Protein AF-A0A3D0P4K2-F1 (afdb_monomer_lite)

Foldseek 3Di:
DVVVVVVVCVVPPDPVQVVLLVCLLQQLQVLLLVCLVVVPPLQDPVLQVVLSVQLSVQLVVVVVVDPDRSNVSSPSSNVSSNVSSVVVSVVDDDDPPPPPVPPPDDD

pLDDT: mean 75.6, std 12.49, range [49.09, 91.5]

Secondary structure (DSSP, 8-state):
-HHHHHHHHHSSS-HHHHHHHHHHHHHHHHHHHHHHHHH-TT--HHHHHHHHHHHHHHHHHHHHH----THHHHHHHHHHHHHHHHHHHHHSPPPP---GGG-----

Structure (mmCIF, N/CA/C/O backbone):
data_AF-A0A3D0P4K2-F1
#
_entry.id   AF-A0A3D0P4K2-F1
#
loop_
_atom_site.group_PDB
_atom_site.id
_atom_site.type_symbol
_atom_site.label_atom_id
_atom_site.label_alt_id
_atom_site.label_comp_id
_atom_site.label_asym_id
_atom_site.label_entity_id
_atom_site.label_seq_id
_atom_site.pdbx_PDB_ins_code
_atom_site.Cartn_x
_atom_site.Cartn_y
_atom_site.Cartn_z
_atom_site.occupancy
_atom_site.B_iso_or_equiv
_atom_site.auth_seq_id
_atom_site.auth_comp_id
_atom_site.auth_asym_id
_atom_site.auth_atom_id
_atom_site.pdbx_PDB_model_num
ATOM 1 N N . PHE A 1 1 ? 30.803 -9.279 -10.164 1.00 60.56 1 PHE A N 1
ATOM 2 C CA . PHE A 1 1 ? 29.472 -8.868 -9.666 1.00 60.56 1 PHE A CA 1
ATOM 3 C C . PHE A 1 1 ? 29.132 -7.438 -10.093 1.00 60.56 1 PHE A C 1
ATOM 5 O O . PHE A 1 1 ? 28.213 -7.281 -10.882 1.00 60.56 1 PHE A O 1
ATOM 12 N N . ALA A 1 2 ? 29.919 -6.424 -9.704 1.00 56.78 2 ALA A N 1
ATOM 13 C CA . ALA A 1 2 ? 29.684 -5.017 -10.072 1.00 56.78 2 ALA A CA 1
ATOM 14 C C . ALA A 1 2 ? 29.548 -4.757 -11.590 1.00 56.78 2 ALA A C 1
ATOM 16 O O . ALA A 1 2 ? 28.617 -4.077 -12.001 1.00 56.78 2 ALA A O 1
ATOM 17 N N . CYS A 1 3 ? 30.399 -5.356 -12.434 1.00 62.91 3 CYS A N 1
ATOM 18 C CA . CYS A 1 3 ? 30.315 -5.174 -13.892 1.00 62.91 3 CYS A CA 1
ATOM 19 C C . CYS A 1 3 ? 29.046 -5.787 -14.508 1.00 62.91 3 CYS A C 1
ATOM 21 O O . CYS A 1 3 ? 28.478 -5.219 -15.430 1.00 62.91 3 CYS A O 1
ATOM 23 N N . ILE A 1 4 ? 28.563 -6.911 -13.967 1.00 69.56 4 ILE A N 1
ATOM 24 C CA . ILE A 1 4 ? 27.333 -7.576 -14.435 1.00 69.56 4 ILE A CA 1
ATOM 25 C C . ILE A 1 4 ? 26.111 -6.723 -14.076 1.00 69.56 4 ILE A C 1
ATOM 27 O O . ILE A 1 4 ? 25.237 -6.512 -14.914 1.00 69.56 4 ILE A O 1
ATOM 31 N N . VAL A 1 5 ? 26.087 -6.181 -12.854 1.00 67.00 5 VAL A N 1
ATOM 32 C CA . VAL A 1 5 ? 25.044 -5.253 -12.388 1.00 67.00 5 VAL A CA 1
ATOM 33 C C . VAL A 1 5 ? 25.066 -3.953 -13.198 1.00 67.00 5 VAL A C 1
ATOM 35 O O . VAL A 1 5 ? 24.008 -3.470 -13.584 1.00 67.00 5 VAL A O 1
ATOM 38 N N . ALA A 1 6 ? 26.249 -3.424 -13.529 1.00 65.56 6 ALA A N 1
ATOM 39 C CA . ALA A 1 6 ? 26.396 -2.222 -14.352 1.00 65.56 6 ALA A CA 1
ATOM 40 C C . ALA A 1 6 ? 25.864 -2.415 -15.786 1.00 65.56 6 ALA A C 1
ATOM 42 O O . ALA A 1 6 ? 25.147 -1.558 -16.303 1.00 65.56 6 ALA A O 1
ATOM 43 N N . THR A 1 7 ? 26.139 -3.559 -16.423 1.00 66.38 7 THR A N 1
ATOM 44 C CA . THR A 1 7 ? 25.601 -3.866 -17.760 1.00 66.38 7 THR A CA 1
ATOM 45 C C . THR A 1 7 ? 24.086 -4.089 -17.730 1.00 66.38 7 THR A C 1
ATOM 47 O O . THR A 1 7 ? 23.387 -3.619 -18.626 1.00 66.38 7 THR A O 1
ATOM 50 N N . TYR A 1 8 ? 23.548 -4.718 -16.679 1.00 61.59 8 TYR A N 1
ATOM 51 C CA . TYR A 1 8 ? 22.097 -4.844 -16.483 1.00 61.59 8 TYR A CA 1
ATOM 52 C C . TYR A 1 8 ? 21.413 -3.490 -16.244 1.00 61.59 8 TYR A C 1
ATOM 54 O O . TYR A 1 8 ? 20.371 -3.220 -16.835 1.00 61.59 8 TYR A O 1
ATOM 62 N N . ALA A 1 9 ? 22.026 -2.610 -15.447 1.00 59.09 9 ALA A N 1
ATOM 63 C CA . ALA A 1 9 ? 21.529 -1.261 -15.180 1.00 59.09 9 ALA A CA 1
ATOM 64 C C . ALA A 1 9 ? 21.474 -0.381 -16.440 1.00 59.09 9 ALA A C 1
ATOM 66 O O . ALA A 1 9 ? 20.638 0.511 -16.527 1.00 59.09 9 ALA A O 1
ATOM 67 N N . THR A 1 10 ? 22.325 -0.661 -17.431 1.00 58.38 10 THR A N 1
ATOM 68 C CA . THR A 1 10 ? 22.351 0.074 -18.707 1.00 58.38 10 THR A CA 1
ATOM 69 C C . THR A 1 10 ? 21.248 -0.393 -19.674 1.00 58.38 10 THR A C 1
ATOM 71 O O . THR A 1 10 ? 20.862 0.352 -20.567 1.00 58.38 10 THR A O 1
ATOM 74 N N . ASN A 1 11 ? 20.704 -1.606 -19.494 1.00 57.75 11 ASN A N 1
ATOM 75 C CA . ASN A 1 11 ? 19.672 -2.192 -20.367 1.00 57.75 11 ASN A CA 1
ATOM 76 C C . ASN A 1 11 ? 18.223 -1.924 -19.900 1.00 57.75 11 ASN A C 1
ATOM 78 O O . ASN A 1 11 ? 17.286 -2.301 -20.597 1.00 57.75 11 ASN A O 1
ATOM 82 N N . LEU A 1 12 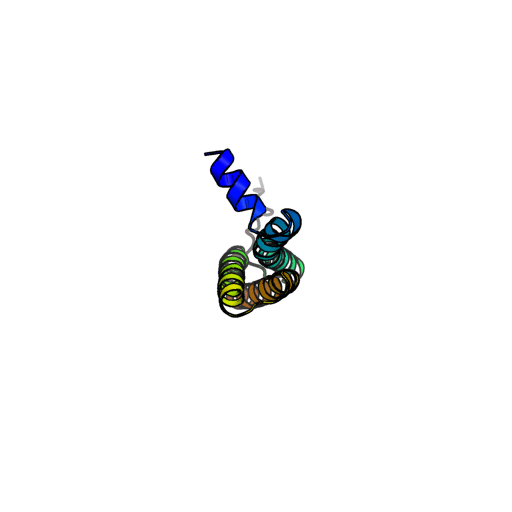? 18.020 -1.291 -18.738 1.00 54.47 12 LEU A N 1
ATOM 83 C CA . LEU A 1 12 ? 16.704 -1.115 -18.097 1.00 54.47 12 LEU A CA 1
ATOM 84 C C . LEU A 1 12 ? 16.055 0.269 -18.323 1.00 54.47 12 LEU A C 1
ATOM 86 O O . LEU A 1 12 ? 15.071 0.587 -17.663 1.00 54.47 12 LEU A O 1
ATOM 90 N N . GLY A 1 13 ? 16.564 1.087 -19.247 1.00 61.91 13 GLY A N 1
ATOM 91 C CA . GLY A 1 13 ? 16.148 2.489 -19.380 1.00 61.91 13 GLY A CA 1
ATOM 92 C C . GLY A 1 13 ? 16.853 3.387 -18.356 1.00 61.91 13 GLY A C 1
ATOM 93 O O . GLY A 1 13 ? 17.880 3.015 -17.789 1.00 61.91 13 GLY A O 1
ATOM 94 N N . SER A 1 14 ? 16.346 4.598 -18.125 1.00 74.69 14 SER A N 1
ATOM 95 C CA . SER A 1 14 ? 16.966 5.530 -17.171 1.00 74.69 14 SER A CA 1
ATOM 96 C C . SER A 1 14 ? 16.937 4.958 -15.745 1.00 74.69 14 SER A C 1
ATOM 98 O O . SER A 1 14 ? 15.903 4.464 -15.301 1.00 74.69 14 SER A O 1
ATOM 100 N N . LEU A 1 15 ? 18.022 5.085 -14.966 1.00 71.12 15 LEU A N 1
ATOM 101 C CA . LEU A 1 15 ? 18.022 4.723 -13.534 1.00 71.12 15 LEU A CA 1
ATOM 102 C C . LEU A 1 15 ? 16.874 5.405 -12.771 1.00 71.12 15 LEU A C 1
ATOM 104 O O . LEU A 1 15 ? 16.308 4.826 -11.845 1.00 71.12 15 LEU A O 1
ATOM 108 N N . ILE A 1 16 ? 16.504 6.617 -13.197 1.00 71.75 16 ILE A N 1
ATOM 109 C CA . ILE A 1 16 ? 15.352 7.355 -12.676 1.00 71.75 16 ILE A CA 1
ATOM 110 C C . ILE A 1 16 ? 14.042 6.598 -12.930 1.00 71.75 16 ILE A C 1
ATOM 112 O O . ILE A 1 16 ? 13.195 6.557 -12.048 1.00 71.75 16 ILE A O 1
ATOM 116 N N . GLU A 1 17 ? 13.874 5.974 -14.095 1.00 74.81 17 GLU A N 1
ATOM 117 C CA . GLU A 1 17 ? 12.664 5.239 -14.476 1.00 74.81 17 GLU A CA 1
ATOM 118 C C . GLU A 1 17 ? 12.507 3.969 -13.637 1.00 74.81 17 GLU A C 1
ATOM 120 O O . GLU A 1 17 ? 11.437 3.707 -13.088 1.00 74.81 17 GLU A O 1
ATOM 125 N N . VAL A 1 18 ? 13.603 3.231 -13.446 1.00 76.81 18 VAL A N 1
ATOM 126 C CA . VAL A 1 18 ? 13.630 2.041 -12.589 1.00 76.81 18 VAL A CA 1
ATOM 127 C C . VAL A 1 18 ? 13.283 2.416 -11.147 1.00 76.81 18 VAL A C 1
ATOM 129 O O . VAL A 1 18 ? 12.392 1.810 -10.551 1.00 76.81 18 VAL A O 1
ATOM 132 N N . VAL A 1 19 ? 13.921 3.455 -10.595 1.00 78.50 19 VAL A N 1
ATOM 133 C CA . VAL A 1 19 ? 13.635 3.939 -9.233 1.00 78.50 19 VAL A CA 1
ATOM 134 C C . VAL A 1 19 ? 12.190 4.413 -9.103 1.00 78.50 19 VAL A C 1
ATOM 136 O O . VAL A 1 19 ? 11.545 4.111 -8.103 1.00 78.50 19 VAL A O 1
ATOM 139 N N . ASN A 1 20 ? 11.649 5.104 -10.105 1.00 78.38 20 ASN A N 1
ATOM 140 C CA . ASN A 1 20 ? 10.276 5.599 -10.064 1.00 78.38 20 ASN A CA 1
ATOM 141 C C . ASN A 1 20 ? 9.245 4.466 -10.173 1.00 78.38 20 ASN A C 1
ATOM 143 O O . ASN A 1 20 ? 8.197 4.501 -9.524 1.00 78.38 20 ASN A O 1
ATOM 147 N N . LYS A 1 21 ? 9.579 3.408 -10.919 1.00 75.19 21 LYS A N 1
ATOM 148 C CA . LYS A 1 21 ? 8.790 2.179 -10.992 1.00 75.19 21 LYS A CA 1
ATOM 149 C C . LYS A 1 21 ? 8.766 1.459 -9.645 1.00 75.19 21 LYS A C 1
ATOM 151 O O . LYS A 1 21 ? 7.685 1.188 -9.132 1.00 75.19 21 LYS A O 1
ATOM 156 N N . PHE A 1 22 ? 9.921 1.237 -9.016 1.00 77.94 22 PHE A N 1
ATOM 157 C CA . PHE A 1 22 ? 9.983 0.647 -7.670 1.00 77.94 22 PHE A CA 1
ATOM 158 C C . PHE A 1 22 ? 9.326 1.536 -6.604 1.00 77.94 22 PHE A C 1
ATOM 160 O O . PHE A 1 22 ? 8.604 1.041 -5.739 1.00 77.94 22 PHE A O 1
ATOM 167 N N . GLY A 1 23 ? 9.534 2.850 -6.686 1.00 76.25 23 GLY A N 1
ATOM 168 C CA . GLY A 1 23 ? 8.954 3.830 -5.776 1.00 76.25 23 GLY A CA 1
ATOM 169 C C . GLY A 1 23 ? 7.432 3.824 -5.835 1.00 76.25 23 GLY A C 1
ATOM 170 O O . GLY A 1 23 ? 6.784 3.736 -4.796 1.00 76.25 23 GLY A O 1
ATOM 171 N N . SER A 1 24 ? 6.852 3.824 -7.036 1.00 80.19 24 SER A N 1
ATOM 172 C CA . SER A 1 24 ? 5.396 3.873 -7.221 1.00 80.19 24 SER A CA 1
ATOM 173 C C . SER A 1 24 ? 4.664 2.633 -6.705 1.00 80.19 24 SER A C 1
ATOM 175 O O . SER A 1 24 ? 3.517 2.745 -6.276 1.00 80.19 24 SER A O 1
ATOM 177 N N . PHE A 1 25 ? 5.328 1.473 -6.666 1.00 77.00 25 PHE A N 1
ATOM 178 C CA . PHE A 1 25 ? 4.777 0.259 -6.058 1.00 77.00 25 PHE A CA 1
ATOM 179 C C . PHE A 1 25 ? 4.544 0.393 -4.555 1.00 77.00 25 PHE A C 1
ATOM 181 O O . PHE A 1 25 ? 3.531 -0.063 -4.020 1.00 77.00 25 PHE A O 1
ATOM 188 N N . PHE A 1 26 ? 5.507 1.003 -3.869 1.00 81.75 26 PHE A N 1
ATOM 189 C CA . PHE A 1 26 ? 5.524 1.048 -2.415 1.00 81.75 26 PHE A CA 1
ATOM 190 C C . PHE A 1 26 ? 4.859 2.318 -1.875 1.00 81.75 26 PHE A C 1
ATOM 192 O O . PHE A 1 26 ? 4.085 2.253 -0.918 1.00 81.75 26 PHE A O 1
ATOM 199 N N . TYR A 1 27 ? 5.090 3.462 -2.529 1.00 85.06 27 TYR A N 1
ATOM 200 C CA . TYR A 1 27 ? 4.509 4.745 -2.130 1.00 85.06 27 TYR A CA 1
ATOM 201 C C . TYR A 1 27 ? 2.982 4.736 -2.169 1.00 85.06 27 TYR A C 1
ATOM 203 O O . TYR A 1 27 ? 2.377 5.282 -1.254 1.00 85.06 27 TYR A O 1
ATOM 211 N N . GLY A 1 28 ? 2.359 4.095 -3.167 1.00 86.38 28 GLY A N 1
ATOM 212 C CA . GLY A 1 28 ? 0.895 4.041 -3.266 1.00 86.38 28 GLY A CA 1
ATOM 213 C C . GLY A 1 28 ? 0.247 3.373 -2.062 1.00 86.38 28 GLY A C 1
ATOM 214 O O . GLY A 1 28 ? -0.663 3.923 -1.445 1.00 86.38 28 GLY A O 1
ATOM 215 N N . SER A 1 29 ? 0.768 2.210 -1.677 1.00 89.19 29 SER A N 1
ATOM 216 C CA . SER A 1 29 ? 0.243 1.454 -0.537 1.00 89.19 29 SER A CA 1
ATOM 217 C C . SER A 1 29 ? 0.528 2.160 0.795 1.00 89.19 29 SER A C 1
ATOM 219 O O . SER A 1 29 ? -0.352 2.243 1.646 1.00 89.19 29 SER A O 1
ATOM 221 N N . LEU A 1 30 ? 1.719 2.749 0.970 1.00 88.06 30 LEU A N 1
ATOM 222 C CA . LEU A 1 30 ? 2.042 3.544 2.164 1.00 88.06 30 LEU A CA 1
ATOM 223 C C . LEU A 1 30 ? 1.161 4.790 2.292 1.00 88.06 30 LEU A C 1
ATOM 225 O O . LEU A 1 30 ? 0.606 5.037 3.363 1.00 88.06 30 LEU A O 1
ATOM 229 N N . LEU A 1 31 ? 1.003 5.553 1.205 1.00 90.06 31 LEU A N 1
ATOM 230 C CA . LEU A 1 31 ? 0.124 6.720 1.157 1.00 90.06 31 LEU A CA 1
ATOM 231 C C . LEU A 1 31 ? -1.306 6.324 1.538 1.00 90.06 31 LEU A C 1
ATOM 233 O O . LEU A 1 31 ? -1.919 6.995 2.362 1.00 90.06 31 LEU A O 1
ATOM 237 N N . GLY A 1 32 ? -1.806 5.202 1.014 1.00 89.12 32 GLY A N 1
ATOM 238 C CA . GLY A 1 32 ? -3.125 4.677 1.357 1.00 89.12 32 GLY A CA 1
ATOM 239 C C . GLY A 1 32 ? -3.294 4.361 2.846 1.00 89.12 32 GLY A C 1
ATOM 240 O O . GLY A 1 32 ? -4.334 4.683 3.418 1.00 89.12 32 GLY A O 1
ATOM 241 N N . VAL A 1 33 ? -2.273 3.806 3.511 1.00 90.00 33 VAL A N 1
ATOM 242 C CA . VAL A 1 33 ? -2.312 3.579 4.969 1.00 90.00 33 VAL A CA 1
ATOM 243 C C . VAL A 1 33 ? -2.348 4.897 5.741 1.00 90.00 33 VAL A C 1
ATOM 245 O O . VAL A 1 33 ? -3.136 5.028 6.677 1.00 90.00 33 VAL A O 1
ATOM 248 N N . PHE A 1 34 ? -1.534 5.883 5.352 1.00 91.06 34 PHE A N 1
ATOM 249 C CA . PHE A 1 34 ? -1.552 7.203 5.991 1.00 91.06 34 PHE A CA 1
ATOM 250 C C . PHE A 1 34 ? -2.906 7.896 5.822 1.00 91.06 34 PHE A C 1
ATOM 252 O O . PHE A 1 34 ? -3.455 8.425 6.788 1.00 91.06 34 PHE A O 1
ATOM 259 N N . VAL A 1 35 ? -3.476 7.840 4.616 1.00 90.50 35 VAL A N 1
ATOM 260 C CA . VAL A 1 35 ? -4.817 8.365 4.338 1.00 90.50 35 VAL A CA 1
ATOM 261 C C . VAL A 1 35 ? -5.856 7.645 5.191 1.00 90.50 35 VAL A C 1
ATOM 263 O O . VAL A 1 35 ? -6.685 8.309 5.805 1.00 90.50 35 VAL A O 1
ATOM 266 N N . LEU A 1 36 ? -5.795 6.315 5.296 1.00 88.88 36 LEU A N 1
ATOM 267 C CA . LEU A 1 36 ? -6.704 5.541 6.141 1.00 88.88 36 LEU A CA 1
ATOM 268 C C . LEU A 1 36 ? -6.605 5.966 7.615 1.00 88.88 36 LEU A C 1
ATOM 270 O O . LEU A 1 36 ? -7.634 6.153 8.259 1.00 88.88 36 LEU A O 1
ATOM 274 N N . ALA A 1 37 ? -5.391 6.163 8.134 1.00 86.75 37 ALA A N 1
ATOM 275 C CA . ALA A 1 37 ? -5.163 6.569 9.520 1.00 86.75 37 ALA A CA 1
ATOM 276 C C . ALA A 1 37 ? -5.709 7.973 9.839 1.00 86.75 37 ALA A C 1
ATOM 278 O O . ALA A 1 37 ? -6.205 8.196 10.941 1.00 86.75 37 ALA A O 1
ATOM 279 N N . ILE A 1 38 ? -5.641 8.910 8.885 1.00 87.38 38 ILE A N 1
ATOM 280 C CA . ILE A 1 38 ? -6.125 10.290 9.067 1.00 87.38 38 ILE A CA 1
ATOM 281 C C . ILE A 1 38 ? -7.633 10.395 8.795 1.00 87.38 38 ILE A C 1
ATOM 283 O O . ILE A 1 38 ? -8.358 11.047 9.545 1.00 87.38 38 ILE A O 1
ATOM 287 N N . ALA A 1 39 ? -8.118 9.772 7.719 1.00 86.19 39 ALA A N 1
ATOM 288 C CA . ALA A 1 39 ? -9.497 9.917 7.257 1.00 86.19 39 ALA A CA 1
ATOM 289 C C . ALA A 1 39 ? -10.489 9.053 8.050 1.00 86.19 39 ALA A C 1
ATOM 291 O O . ALA A 1 39 ? -11.664 9.408 8.164 1.00 86.19 39 ALA A O 1
ATOM 292 N N . VAL A 1 40 ? -10.049 7.918 8.604 1.00 81.19 40 VAL A N 1
ATOM 293 C CA . VAL A 1 40 ? -10.931 6.971 9.292 1.00 81.19 40 VAL A CA 1
ATOM 294 C C . VAL A 1 40 ? -10.714 7.058 10.799 1.00 81.19 40 VAL A C 1
ATOM 296 O O . VAL A 1 40 ? -9.796 6.469 11.355 1.00 81.19 40 VAL A O 1
ATOM 299 N N . LYS A 1 41 ? -11.648 7.710 11.501 1.00 69.31 41 LYS A N 1
ATOM 300 C CA . LYS A 1 41 ? -11.659 7.819 12.978 1.00 69.31 41 LYS A CA 1
ATOM 301 C C . LYS A 1 41 ? -11.681 6.458 13.699 1.00 69.31 41 LYS A C 1
ATOM 303 O O . LYS A 1 41 ? -11.371 6.365 14.881 1.00 69.31 41 LYS A O 1
ATOM 308 N N . ARG A 1 42 ? -12.076 5.402 12.982 1.00 68.88 42 ARG A N 1
ATOM 309 C CA . ARG A 1 42 ? -12.134 4.007 13.437 1.00 68.88 42 ARG A CA 1
ATOM 310 C C . ARG A 1 42 ? -10.990 3.151 12.874 1.00 68.88 42 ARG A C 1
ATOM 312 O O . ARG A 1 42 ? -11.160 1.941 12.759 1.00 68.88 42 A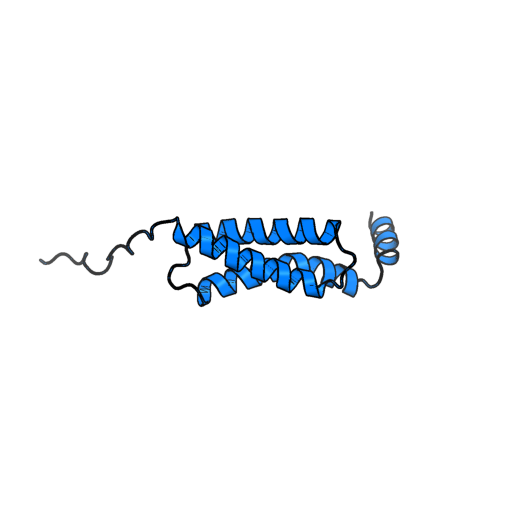RG A O 1
ATOM 319 N N . ALA A 1 43 ? -9.891 3.758 12.423 1.00 73.19 43 ALA A N 1
ATOM 320 C CA . ALA A 1 43 ? -8.765 3.034 11.844 1.00 73.19 43 ALA A CA 1
ATOM 321 C C . ALA A 1 43 ? -8.108 2.135 12.899 1.00 73.19 43 ALA A C 1
ATOM 323 O O . ALA A 1 43 ? -7.594 2.606 13.909 1.00 73.19 43 ALA A O 1
ATOM 324 N N . ASN A 1 44 ? -8.120 0.830 12.640 1.00 80.38 44 ASN A N 1
ATOM 325 C CA . ASN A 1 44 ? -7.479 -0.178 13.472 1.00 80.38 44 ASN A CA 1
ATOM 326 C C . ASN A 1 44 ? -6.130 -0.584 12.871 1.00 80.38 44 ASN A C 1
ATOM 328 O O . ASN A 1 44 ? -6.001 -0.706 11.650 1.00 80.38 44 ASN A O 1
ATOM 332 N N . ALA A 1 45 ? -5.146 -0.901 13.721 1.00 82.62 45 ALA A N 1
ATOM 333 C CA . ALA A 1 45 ? -3.829 -1.376 13.277 1.00 82.62 45 ALA A CA 1
ATOM 334 C C . ALA A 1 45 ? -3.929 -2.620 12.371 1.00 82.62 45 ALA A C 1
ATOM 336 O O . ALA A 1 45 ? -3.213 -2.738 11.379 1.00 82.62 45 ALA A O 1
ATOM 337 N N . ARG A 1 46 ? -4.885 -3.515 12.660 1.00 83.81 46 ARG A N 1
ATOM 338 C CA . ARG A 1 46 ? -5.186 -4.686 11.818 1.00 83.81 46 ARG A CA 1
ATOM 339 C C . ARG A 1 46 ? -5.716 -4.278 10.438 1.00 83.81 46 ARG A C 1
ATOM 341 O O . ARG A 1 46 ? -5.261 -4.821 9.439 1.00 83.81 46 ARG A O 1
ATOM 348 N N . GLY A 1 47 ? -6.626 -3.302 10.374 1.00 84.62 47 GLY A N 1
ATOM 349 C CA . GLY A 1 47 ? -7.158 -2.775 9.112 1.00 84.62 47 GLY A CA 1
ATOM 350 C C . GLY A 1 47 ? -6.071 -2.136 8.248 1.00 84.62 47 GLY A C 1
ATOM 351 O O . GLY A 1 47 ? -5.981 -2.437 7.063 1.00 84.62 47 GLY A O 1
ATOM 352 N N . ALA A 1 48 ? -5.180 -1.345 8.851 1.00 88.12 48 ALA A N 1
ATOM 353 C CA . ALA A 1 48 ? -4.020 -0.774 8.167 1.00 88.12 48 ALA A CA 1
ATOM 354 C C . ALA A 1 48 ? -3.052 -1.850 7.636 1.00 88.12 48 ALA A C 1
ATOM 356 O O . ALA A 1 48 ? -2.619 -1.771 6.489 1.00 88.12 48 ALA A O 1
ATOM 357 N N . PHE A 1 49 ? -2.747 -2.877 8.438 1.00 88.62 49 PHE A N 1
ATOM 358 C CA . PHE A 1 49 ? -1.838 -3.960 8.050 1.00 88.62 49 PHE A CA 1
ATOM 359 C C . PHE A 1 49 ? -2.379 -4.789 6.878 1.00 88.62 49 PHE A C 1
ATOM 361 O O . PHE A 1 49 ? -1.696 -4.966 5.868 1.00 88.62 49 PHE A O 1
ATOM 368 N N . PHE A 1 50 ? -3.623 -5.267 6.982 1.00 89.25 50 PHE A N 1
ATOM 369 C CA . PHE A 1 50 ? -4.227 -6.036 5.897 1.00 89.25 50 PHE A CA 1
ATOM 370 C C . PHE A 1 50 ? -4.503 -5.161 4.672 1.00 89.25 50 PHE A C 1
ATOM 372 O O . PHE A 1 50 ? -4.252 -5.606 3.555 1.00 89.25 50 PHE A O 1
ATOM 379 N N . GLY A 1 51 ? -4.938 -3.911 4.862 1.00 88.81 51 GLY A N 1
ATOM 380 C CA . GLY A 1 51 ? -5.099 -2.939 3.781 1.00 88.81 51 GLY A CA 1
ATOM 381 C C . GLY A 1 51 ? -3.809 -2.747 2.986 1.00 88.81 51 GLY A C 1
ATOM 382 O O . GLY A 1 51 ? -3.839 -2.823 1.761 1.00 88.81 51 GLY A O 1
ATOM 383 N N . LEU A 1 52 ? -2.667 -2.594 3.666 1.00 89.94 52 LEU A N 1
ATOM 384 C CA . LEU A 1 52 ? -1.353 -2.493 3.025 1.00 89.94 52 LEU A CA 1
ATOM 385 C C . LEU A 1 52 ? -1.009 -3.751 2.221 1.00 89.94 52 LEU A C 1
ATOM 387 O O . LEU A 1 52 ? -0.549 -3.652 1.085 1.00 89.94 52 LEU A O 1
ATOM 391 N N . MET A 1 53 ? -1.260 -4.936 2.783 1.00 91.50 53 MET A N 1
ATOM 392 C CA . MET A 1 53 ? -0.985 -6.205 2.108 1.00 91.50 53 MET A CA 1
ATOM 393 C C . MET A 1 53 ? -1.827 -6.365 0.830 1.00 91.50 53 MET A C 1
ATOM 395 O O . MET A 1 53 ? -1.295 -6.744 -0.214 1.00 91.50 53 MET A O 1
ATOM 399 N N . PHE A 1 54 ? -3.115 -6.005 0.884 1.00 89.88 54 PHE A N 1
ATOM 400 C CA . PHE A 1 54 ? -3.994 -5.981 -0.290 1.00 89.88 54 PHE A CA 1
ATOM 401 C C . PHE A 1 54 ? -3.592 -4.903 -1.305 1.00 89.88 54 PHE A C 1
ATOM 403 O O . PHE A 1 54 ? -3.626 -5.165 -2.506 1.00 89.88 54 PHE A O 1
ATOM 410 N N . GLY A 1 55 ? -3.164 -3.723 -0.848 1.00 87.12 55 GLY A N 1
ATOM 411 C CA . GLY A 1 55 ? -2.649 -2.649 -1.697 1.00 87.12 55 GLY A CA 1
ATOM 412 C C . GLY A 1 55 ? -1.450 -3.089 -2.529 1.00 87.12 55 GLY A C 1
ATOM 413 O O . GLY A 1 55 ? -1.495 -3.013 -3.760 1.00 87.12 55 GLY A O 1
ATOM 414 N N . VAL A 1 56 ? -0.430 -3.648 -1.866 1.00 87.00 56 VAL A N 1
ATOM 415 C CA . VAL A 1 56 ? 0.785 -4.171 -2.511 1.00 87.00 56 VAL A CA 1
ATOM 416 C C . VAL A 1 56 ? 0.448 -5.312 -3.473 1.00 87.00 56 VAL A C 1
ATOM 418 O O . VAL A 1 56 ? 0.940 -5.322 -4.602 1.00 87.00 56 VAL A O 1
ATOM 421 N N . ALA A 1 57 ? -0.432 -6.237 -3.072 1.00 88.00 57 ALA A N 1
ATOM 422 C CA . ALA A 1 57 ? -0.883 -7.323 -3.941 1.00 88.00 57 ALA A CA 1
ATOM 423 C C . ALA A 1 57 ? -1.609 -6.799 -5.192 1.00 88.00 57 ALA A C 1
ATOM 425 O O . ALA A 1 57 ? -1.374 -7.299 -6.292 1.00 88.00 57 ALA A O 1
ATOM 426 N N . SER A 1 58 ? -2.441 -5.762 -5.057 1.00 84.00 58 SER A N 1
ATOM 427 C CA . SER A 1 58 ? -3.156 -5.174 -6.196 1.00 84.00 58 SER A CA 1
ATOM 428 C C . SER A 1 58 ? -2.204 -4.531 -7.202 1.00 84.00 58 SER A C 1
ATOM 430 O O . SER A 1 58 ? -2.368 -4.721 -8.406 1.00 84.00 58 SER A O 1
ATOM 432 N N . VAL A 1 59 ? -1.165 -3.839 -6.722 1.00 83.50 59 VAL A N 1
ATOM 433 C CA . VAL A 1 59 ? -0.165 -3.221 -7.597 1.00 83.50 59 VAL A CA 1
ATOM 434 C C . VAL A 1 59 ? 0.686 -4.288 -8.283 1.00 83.50 59 VAL A C 1
ATOM 436 O O . VAL A 1 59 ? 0.996 -4.164 -9.467 1.00 83.50 59 VAL A O 1
ATOM 439 N N . TRP A 1 60 ? 0.998 -5.378 -7.580 1.00 81.38 60 TRP A N 1
ATOM 440 C CA . TRP A 1 60 ? 1.692 -6.524 -8.164 1.00 81.38 60 TRP A CA 1
ATOM 441 C C . TRP A 1 60 ? 0.897 -7.164 -9.312 1.00 81.38 60 TRP A C 1
ATOM 443 O O . TRP A 1 60 ? 1.460 -7.433 -10.377 1.00 81.38 60 TRP A O 1
ATOM 453 N N . VAL A 1 61 ? -0.420 -7.328 -9.146 1.00 79.75 61 VAL A N 1
ATOM 454 C CA . VAL A 1 61 ? -1.314 -7.794 -10.221 1.00 79.75 61 VAL A CA 1
ATOM 455 C C . VAL A 1 61 ? -1.394 -6.768 -11.357 1.00 79.75 61 VAL A C 1
ATOM 457 O O . VAL A 1 61 ? -1.240 -7.132 -12.524 1.00 79.75 61 VAL A O 1
ATOM 460 N N . ALA A 1 62 ? -1.557 -5.480 -11.038 1.00 75.00 62 ALA A N 1
ATOM 461 C CA . ALA A 1 62 ? -1.653 -4.404 -12.026 1.00 75.00 62 ALA A CA 1
ATOM 462 C C . ALA A 1 62 ? -0.388 -4.281 -12.893 1.00 75.00 62 ALA A C 1
ATOM 464 O O . ALA A 1 62 ? -0.487 -4.025 -14.095 1.00 75.00 62 ALA A O 1
ATOM 465 N N . SER A 1 63 ? 0.791 -4.516 -12.309 1.00 74.31 63 SER A N 1
ATOM 466 C CA . SER A 1 63 ? 2.063 -4.505 -13.034 1.00 74.31 63 SER A CA 1
ATOM 467 C C . SER A 1 63 ? 2.269 -5.714 -13.943 1.00 74.31 63 SER A C 1
ATOM 469 O O . SER A 1 63 ? 3.084 -5.623 -14.859 1.00 74.31 63 SER A O 1
ATOM 471 N N . ASN A 1 64 ? 1.588 -6.835 -13.698 1.00 67.94 64 ASN A N 1
ATOM 472 C CA . ASN A 1 64 ? 1.624 -7.986 -14.603 1.00 67.94 64 ASN A CA 1
ATOM 473 C C . ASN A 1 64 ? 0.670 -7.801 -15.790 1.00 67.94 64 ASN A C 1
ATOM 475 O O . ASN A 1 64 ? 0.944 -8.300 -16.877 1.00 67.94 64 ASN A O 1
ATOM 479 N N . PHE A 1 65 ? -0.437 -7.080 -15.590 1.00 59.56 65 PHE A N 1
ATOM 480 C CA . PHE A 1 65 ? -1.485 -6.924 -16.600 1.00 59.56 65 PHE A CA 1
ATOM 481 C C . PHE A 1 65 ? -1.351 -5.677 -17.484 1.00 59.56 65 PHE A C 1
ATOM 483 O O . PHE A 1 65 ? -1.964 -5.645 -18.550 1.00 59.56 65 PHE A O 1
ATOM 490 N N . THR A 1 66 ? -0.572 -4.659 -17.089 1.00 52.94 66 THR A N 1
ATOM 491 C CA . THR A 1 66 ? -0.624 -3.359 -17.780 1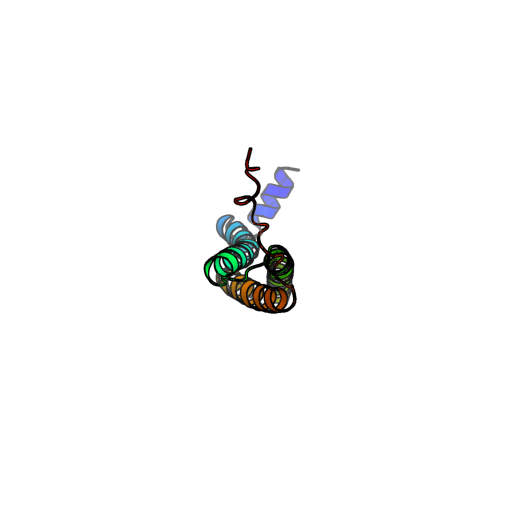.00 52.94 66 THR A CA 1
ATOM 492 C C . THR A 1 66 ? 0.730 -2.679 -17.968 1.00 52.94 66 THR A C 1
ATOM 494 O O . THR A 1 66 ? 1.468 -2.442 -17.015 1.00 52.94 66 THR A O 1
ATOM 497 N N . ASN A 1 67 ? 1.020 -2.299 -19.217 1.00 53.09 67 ASN A N 1
ATOM 498 C CA . ASN A 1 67 ? 2.149 -1.452 -19.617 1.00 53.09 67 ASN A CA 1
ATOM 499 C C . ASN A 1 67 ? 1.763 0.035 -19.447 1.00 53.09 67 ASN A C 1
ATOM 501 O O . ASN A 1 67 ? 1.657 0.777 -20.417 1.00 53.09 67 ASN A O 1
ATOM 505 N N . ILE A 1 68 ? 1.405 0.427 -18.219 1.00 56.91 68 ILE A N 1
ATOM 506 C CA . ILE A 1 68 ? 1.005 1.803 -17.875 1.00 56.91 68 ILE A CA 1
ATOM 507 C C . ILE A 1 68 ? 2.165 2.503 -17.163 1.00 56.91 68 ILE A C 1
ATOM 509 O O . ILE A 1 68 ? 2.923 1.872 -16.423 1.00 56.91 68 ILE A O 1
ATOM 513 N N . GLU A 1 69 ? 2.267 3.817 -17.371 1.00 62.47 69 GLU A N 1
ATOM 514 C CA . GLU A 1 69 ? 3.152 4.723 -16.640 1.00 62.47 69 GLU A CA 1
ATOM 515 C C . GLU A 1 69 ? 3.106 4.477 -15.126 1.00 62.47 69 GLU A C 1
ATOM 517 O O . GLU A 1 69 ? 2.039 4.367 -14.512 1.00 62.47 69 GLU A O 1
ATOM 522 N N . PHE A 1 70 ? 4.287 4.434 -14.507 1.00 67.31 70 PHE A N 1
ATOM 523 C CA . PHE A 1 70 ? 4.486 4.059 -13.102 1.00 67.31 70 PHE A CA 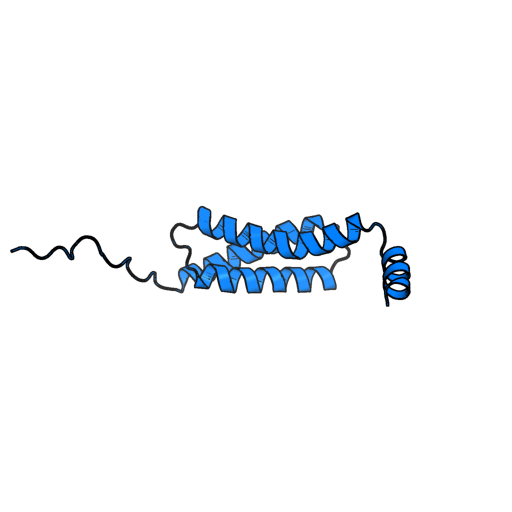1
ATOM 524 C C . PHE A 1 70 ? 3.606 4.857 -12.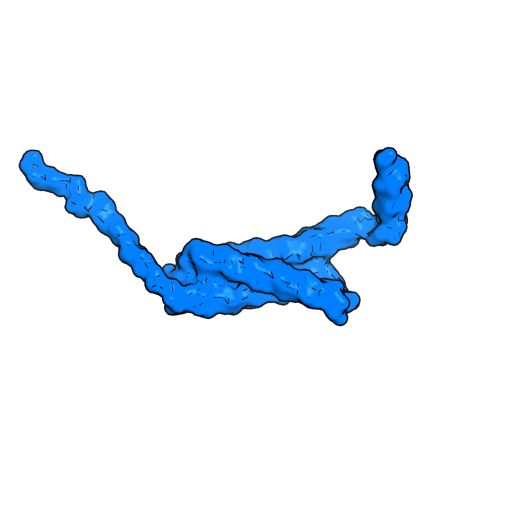121 1.00 67.31 70 PHE A C 1
ATOM 526 O O . PHE A 1 70 ? 3.224 4.335 -11.077 1.00 67.31 70 PHE A O 1
ATOM 533 N N . LEU A 1 71 ? 3.219 6.088 -12.471 1.00 73.75 71 LEU A N 1
ATOM 534 C CA . LEU A 1 71 ? 2.408 6.971 -11.633 1.00 73.75 71 LEU A CA 1
ATOM 535 C C . LEU A 1 71 ? 1.034 6.370 -11.291 1.00 73.75 71 LEU A C 1
ATOM 537 O O . LEU A 1 71 ? 0.499 6.616 -10.207 1.00 73.75 71 LEU A O 1
ATOM 541 N N . TRP A 1 72 ? 0.470 5.549 -12.183 1.00 78.81 72 TRP A N 1
ATOM 542 C CA . TRP A 1 72 ? -0.867 4.994 -11.984 1.00 78.81 72 TRP A CA 1
ATOM 543 C C . TRP A 1 72 ? -0.910 3.883 -10.933 1.00 78.81 72 TRP A C 1
ATOM 545 O O . TRP A 1 72 ? -1.901 3.742 -10.215 1.00 78.81 72 TRP A O 1
ATOM 555 N N . PHE A 1 73 ? 0.206 3.179 -10.732 1.00 80.19 73 PHE A N 1
ATOM 556 C CA . PHE A 1 73 ? 0.346 2.207 -9.646 1.00 80.19 73 PHE A CA 1
ATOM 557 C C . PHE A 1 73 ? 0.199 2.844 -8.263 1.00 80.19 73 PHE A C 1
ATOM 559 O O . PHE A 1 73 ? -0.319 2.209 -7.346 1.00 80.19 73 PHE A O 1
ATOM 566 N N . ASN A 1 74 ? 0.584 4.115 -8.127 1.00 84.81 74 ASN A N 1
ATOM 567 C CA . ASN A 1 74 ? 0.483 4.843 -6.870 1.00 84.81 74 ASN A CA 1
ATOM 568 C C . ASN A 1 74 ? -0.989 5.069 -6.474 1.00 84.81 74 ASN A C 1
ATOM 570 O O . ASN A 1 74 ? -1.393 4.787 -5.346 1.00 84.81 74 ASN A O 1
ATOM 574 N N . VAL A 1 75 ? -1.818 5.491 -7.436 1.00 84.94 75 VAL A N 1
ATOM 575 C CA . VAL A 1 75 ? -3.253 5.737 -7.220 1.00 84.94 75 VAL A CA 1
ATOM 576 C C . VAL A 1 75 ? -4.012 4.437 -6.978 1.00 84.94 75 VAL A C 1
ATOM 578 O O . VAL A 1 75 ? -4.821 4.367 -6.053 1.00 84.94 75 VAL A O 1
ATOM 581 N N . VAL A 1 76 ? -3.716 3.391 -7.756 1.00 85.69 76 VAL A N 1
ATOM 582 C CA . VAL A 1 76 ? -4.331 2.067 -7.581 1.00 85.69 76 VAL A CA 1
ATOM 583 C C . VAL A 1 76 ? -3.979 1.486 -6.210 1.00 85.69 76 VAL A C 1
ATOM 585 O O . VAL A 1 76 ? -4.878 1.101 -5.462 1.00 85.69 76 VAL A O 1
ATOM 588 N N . GLY A 1 77 ? -2.695 1.496 -5.838 1.00 86.38 77 GLY A N 1
ATOM 589 C CA . GLY A 1 77 ? -2.244 1.014 -4.532 1.00 86.38 77 GLY A CA 1
ATOM 590 C C . GLY A 1 77 ? -2.884 1.776 -3.372 1.00 86.38 77 GLY A C 1
ATOM 591 O O . GLY A 1 77 ? -3.339 1.156 -2.410 1.00 86.38 77 GLY A O 1
ATOM 592 N N . CYS A 1 78 ? -2.996 3.102 -3.487 1.00 89.44 78 CYS A N 1
ATOM 593 C CA . CYS A 1 78 ? -3.638 3.944 -2.480 1.00 89.44 78 CYS A CA 1
ATOM 594 C C . CYS A 1 78 ? -5.131 3.617 -2.325 1.00 89.44 78 CYS A C 1
ATOM 596 O O . CYS A 1 78 ? -5.581 3.312 -1.219 1.00 89.44 78 CYS A O 1
ATOM 598 N N . LEU A 1 79 ? -5.889 3.603 -3.428 1.00 89.00 79 LEU A N 1
ATOM 599 C CA . LEU A 1 79 ? -7.329 3.327 -3.406 1.00 89.00 79 LEU A CA 1
ATOM 600 C C . LEU A 1 79 ? -7.637 1.941 -2.844 1.00 89.00 79 LEU A C 1
ATOM 602 O O . LEU A 1 79 ? -8.497 1.812 -1.973 1.00 89.00 79 LEU A O 1
ATOM 606 N N . VAL A 1 80 ? -6.917 0.912 -3.295 1.00 89.19 80 VAL A N 1
ATOM 607 C CA . VAL A 1 80 ? -7.138 -0.454 -2.809 1.00 89.19 80 VAL A CA 1
ATOM 608 C C . VAL A 1 80 ? -6.782 -0.571 -1.329 1.00 89.19 80 VAL A C 1
ATOM 610 O O . VAL A 1 80 ? -7.540 -1.182 -0.579 1.00 89.19 80 VAL A O 1
ATOM 613 N N . THR A 1 81 ? -5.697 0.067 -0.882 1.00 91.00 81 THR A N 1
ATOM 614 C CA . THR A 1 81 ? -5.312 0.077 0.538 1.00 91.00 81 THR A CA 1
ATOM 615 C C . THR A 1 81 ? -6.378 0.731 1.413 1.00 91.00 81 THR A C 1
ATOM 617 O O . THR A 1 81 ? -6.745 0.177 2.450 1.00 91.00 81 THR A O 1
ATOM 620 N N . VAL A 1 82 ? -6.904 1.888 0.996 1.00 88.62 82 VAL A N 1
ATOM 621 C CA . VAL A 1 82 ? -7.942 2.609 1.745 1.00 88.62 82 VAL A CA 1
ATOM 622 C C . VAL A 1 82 ? -9.239 1.803 1.779 1.00 88.62 82 VAL A C 1
ATOM 624 O O . VAL A 1 82 ? -9.816 1.637 2.850 1.00 88.62 82 VAL A O 1
ATOM 627 N N . ILE A 1 83 ? -9.683 1.253 0.645 1.00 89.75 83 ILE A N 1
ATOM 628 C CA . ILE A 1 83 ? -10.931 0.479 0.568 1.00 89.75 83 ILE A CA 1
ATOM 629 C C . ILE A 1 83 ? -10.817 -0.813 1.385 1.00 89.75 83 ILE A C 1
ATOM 631 O O . ILE A 1 83 ? -11.659 -1.071 2.245 1.00 89.75 83 ILE A O 1
ATOM 635 N N . ALA A 1 84 ? -9.767 -1.610 1.165 1.00 88.69 84 ALA A N 1
ATOM 636 C CA . ALA A 1 84 ? -9.565 -2.866 1.884 1.00 88.69 84 ALA A CA 1
ATOM 637 C C . ALA A 1 84 ? -9.350 -2.622 3.383 1.00 88.69 84 ALA A C 1
ATOM 639 O O . ALA A 1 84 ? -9.959 -3.291 4.219 1.00 88.69 84 ALA A O 1
ATOM 640 N N . GLY A 1 85 ? -8.535 -1.623 3.731 1.00 87.94 85 GLY A N 1
ATOM 641 C CA . GLY A 1 85 ? -8.280 -1.262 5.118 1.00 87.94 85 GLY A CA 1
ATOM 642 C C . GLY A 1 85 ? -9.530 -0.755 5.831 1.00 87.94 85 GLY A C 1
ATOM 643 O O . GLY A 1 85 ? -9.771 -1.147 6.970 1.00 87.94 85 GLY A O 1
ATOM 644 N N . TYR A 1 86 ? -10.374 0.030 5.156 1.00 87.00 86 TYR A N 1
ATOM 645 C CA . TYR A 1 86 ? -11.655 0.485 5.695 1.00 87.00 86 TYR A CA 1
ATOM 646 C C . TYR A 1 86 ? -12.625 -0.678 5.930 1.00 87.00 86 TYR A C 1
ATOM 648 O O . TYR A 1 86 ? -13.156 -0.804 7.034 1.00 87.00 86 TYR A O 1
ATOM 656 N N . LEU A 1 87 ? -12.801 -1.567 4.944 1.00 87.31 87 LEU A N 1
ATOM 657 C CA . LEU A 1 87 ? -13.679 -2.739 5.061 1.00 87.31 87 LEU A CA 1
ATOM 658 C C . LEU A 1 87 ? -13.280 -3.645 6.235 1.00 87.31 87 LEU A C 1
ATOM 660 O O . LEU A 1 87 ? -14.141 -4.106 6.982 1.00 87.31 87 LEU A O 1
ATOM 664 N N . ILE A 1 88 ? -11.979 -3.853 6.442 1.00 85.38 88 ILE A N 1
ATOM 665 C CA . ILE A 1 88 ? -11.459 -4.661 7.554 1.00 85.38 88 ILE A CA 1
ATOM 666 C C . ILE A 1 88 ? -11.569 -3.906 8.884 1.00 85.38 88 ILE A C 1
ATOM 668 O O . ILE A 1 88 ? -11.848 -4.499 9.923 1.00 85.38 88 ILE A O 1
ATOM 672 N N . SER A 1 89 ? -11.414 -2.582 8.876 1.00 83.19 89 SER A N 1
ATOM 673 C CA . SER A 1 89 ? -11.609 -1.776 10.085 1.00 83.19 89 SER A CA 1
ATOM 674 C C . SER A 1 89 ? -13.065 -1.750 10.563 1.00 83.19 89 SER A C 1
ATOM 676 O O . SER A 1 89 ? -13.305 -1.496 11.741 1.00 83.19 89 SER A O 1
ATOM 678 N N . LEU A 1 90 ? -14.039 -2.016 9.682 1.00 81.19 90 LEU A N 1
ATOM 679 C CA . LEU A 1 90 ? -15.452 -2.138 10.054 1.00 81.19 90 LEU A CA 1
ATOM 680 C C . LEU A 1 90 ? -15.769 -3.456 10.770 1.00 81.19 90 LEU A C 1
ATOM 682 O O . LEU A 1 90 ? -16.646 -3.469 11.635 1.00 81.19 90 LEU A O 1
ATOM 686 N N . THR A 1 91 ? -15.077 -4.544 10.423 1.00 81.25 91 THR A N 1
ATOM 687 C CA . THR A 1 91 ? -15.321 -5.878 10.995 1.00 81.25 91 THR A CA 1
ATOM 688 C C . THR A 1 91 ? -14.588 -6.112 12.313 1.00 81.25 91 THR A C 1
ATOM 690 O O . THR A 1 91 ? -14.994 -6.979 13.085 1.00 81.25 91 THR A O 1
ATOM 693 N N . VAL A 1 92 ? -13.546 -5.330 12.611 1.00 74.19 92 VAL A N 1
ATOM 694 C CA . VAL A 1 92 ? -12.807 -5.404 13.879 1.00 74.19 92 VAL A CA 1
ATOM 695 C C . VAL A 1 92 ? -13.425 -4.440 14.909 1.00 74.19 92 VAL A C 1
ATOM 697 O O . VAL A 1 92 ? -13.454 -3.230 14.676 1.00 74.19 92 VAL A O 1
ATOM 700 N N . PRO A 1 93 ? -13.920 -4.930 16.064 1.00 61.69 93 PRO A N 1
ATOM 701 C CA . PRO A 1 93 ? -14.340 -4.072 17.169 1.00 61.69 93 PRO A CA 1
ATOM 702 C C . PRO A 1 93 ? -13.146 -3.274 17.702 1.00 61.69 93 PRO A C 1
ATOM 704 O O . PRO A 1 93 ? -12.071 -3.836 17.898 1.00 61.69 93 PRO A O 1
ATOM 707 N N . ASN A 1 94 ? -13.333 -1.978 17.961 1.00 58.66 94 ASN A N 1
ATOM 708 C CA . ASN A 1 94 ? -12.330 -1.196 18.678 1.00 58.66 94 ASN A CA 1
ATOM 709 C C . ASN A 1 94 ? -12.246 -1.747 20.101 1.00 58.66 94 ASN A C 1
ATOM 711 O O . ASN A 1 94 ? -13.267 -1.782 20.793 1.00 58.66 94 ASN A O 1
ATOM 715 N N . GLU A 1 95 ? -11.058 -2.150 20.545 1.00 59.34 95 GLU A N 1
ATOM 716 C CA . GLU A 1 95 ? -10.828 -2.317 21.976 1.00 59.34 95 GLU A CA 1
ATOM 717 C C . GLU A 1 95 ? -11.079 -0.954 22.643 1.00 59.34 95 GLU A C 1
ATOM 719 O O . GLU A 1 95 ? -10.578 0.064 22.150 1.00 59.34 95 GLU A O 1
ATOM 724 N N . PRO A 1 96 ? -11.910 -0.889 23.701 1.00 53.62 96 PRO A N 1
ATOM 725 C CA . PRO A 1 96 ? -12.128 0.346 24.431 1.00 53.62 96 PRO A CA 1
ATOM 726 C C . PRO A 1 96 ? -10.773 0.833 24.927 1.00 53.62 96 PRO A C 1
ATOM 728 O O . PRO A 1 96 ? -10.065 0.085 25.600 1.00 53.62 96 PRO A O 1
ATOM 731 N N . THR A 1 97 ? -10.412 2.068 24.584 1.00 54.62 97 THR A N 1
ATOM 732 C CA . THR A 1 97 ? -9.283 2.780 25.176 1.00 54.62 97 THR A CA 1
ATOM 733 C C . THR A 1 97 ? -9.417 2.634 26.688 1.00 54.62 97 THR A C 1
ATOM 735 O O . THR A 1 97 ? -10.342 3.188 27.282 1.00 54.62 97 THR A O 1
ATOM 738 N N . ALA A 1 98 ? -8.580 1.793 27.299 1.00 51.78 98 ALA A N 1
ATOM 739 C CA . ALA A 1 98 ? -8.612 1.577 28.732 1.00 51.78 98 ALA A CA 1
ATOM 740 C C . ALA A 1 98 ? -8.425 2.943 29.397 1.00 51.78 98 ALA A C 1
ATOM 742 O O . ALA A 1 98 ? -7.448 3.642 29.131 1.00 51.78 98 ALA A O 1
ATOM 743 N N . ASN A 1 99 ? -9.413 3.335 30.200 1.00 54.78 99 ASN A N 1
ATOM 744 C CA . ASN A 1 99 ? -9.391 4.533 31.023 1.00 54.78 99 ASN A CA 1
ATOM 745 C C . ASN A 1 99 ? -8.251 4.414 32.048 1.00 54.78 99 ASN A C 1
ATOM 747 O O . ASN A 1 99 ? -8.483 4.060 33.201 1.00 54.78 99 ASN A O 1
ATOM 751 N N . THR A 1 100 ? -7.017 4.700 31.639 1.00 56.88 100 THR A N 1
ATOM 752 C CA . THR A 1 100 ? -5.858 4.755 32.543 1.00 56.88 100 THR A CA 1
ATOM 753 C C . THR A 1 100 ? -5.917 5.990 33.457 1.00 56.88 100 THR A C 1
ATOM 755 O O . THR A 1 100 ? -5.139 6.097 34.396 1.00 56.88 100 THR A O 1
ATOM 758 N N . GLU A 1 101 ? -6.873 6.904 33.255 1.00 59.41 101 GLU A N 1
ATOM 759 C CA . GLU A 1 101 ? -6.992 8.135 34.048 1.00 59.41 101 GLU A CA 1
ATOM 760 C C . GLU A 1 101 ? -7.787 7.980 35.363 1.00 59.41 101 GLU A C 1
ATOM 762 O O . GLU A 1 101 ? -7.736 8.868 36.203 1.00 59.41 101 GLU A O 1
ATOM 767 N N . ASN A 1 102 ? -8.466 6.847 35.603 1.00 60.69 102 ASN A N 1
ATOM 768 C CA . ASN A 1 102 ? -9.248 6.610 36.836 1.00 60.69 102 ASN A CA 1
ATOM 769 C C . ASN A 1 102 ? -8.601 5.617 37.822 1.00 60.69 102 ASN A C 1
ATOM 771 O O . ASN A 1 102 ? -9.281 5.049 38.674 1.00 60.69 102 ASN A O 1
ATOM 775 N N . ALA A 1 103 ? -7.283 5.417 37.735 1.00 58.72 103 ALA A N 1
ATOM 776 C CA . ALA A 1 103 ? -6.515 4.581 38.663 1.00 58.72 103 ALA A CA 1
ATOM 777 C C . ALA A 1 103 ? -5.619 5.399 39.614 1.00 58.72 103 ALA A C 1
ATOM 779 O O . ALA A 1 103 ? -4.535 4.950 39.980 1.00 58.72 103 ALA A O 1
ATOM 780 N N . ALA A 1 104 ? -6.056 6.590 40.036 1.00 62.88 104 ALA A N 1
ATOM 781 C CA . ALA A 1 104 ? -5.545 7.183 41.269 1.00 62.88 104 ALA A CA 1
ATOM 782 C C . ALA A 1 104 ? -6.413 6.664 42.431 1.00 62.88 104 ALA A C 1
ATOM 784 O O . ALA A 1 104 ? -7.589 7.032 42.506 1.00 62.88 104 ALA A O 1
ATOM 785 N N . PRO A 1 105 ? -5.905 5.776 43.308 1.00 64.31 105 PRO A N 1
ATOM 786 C CA . PRO A 1 105 ? -6.64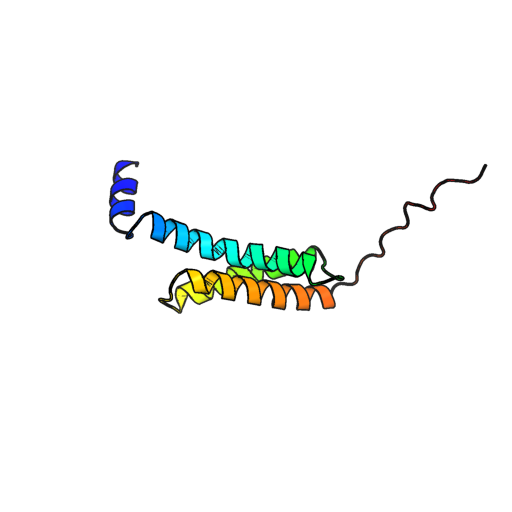6 5.390 44.496 1.00 64.31 105 PRO A CA 1
ATOM 787 C C . PRO A 1 105 ? -6.828 6.610 45.403 1.00 64.31 105 PRO A C 1
ATOM 789 O O . PRO A 1 105 ? -5.885 7.344 45.695 1.00 64.31 105 PRO A O 1
ATOM 792 N N . ALA A 1 106 ? -8.071 6.813 45.828 1.00 59.41 106 ALA A N 1
ATOM 793 C CA . ALA A 1 106 ? -8.389 7.586 47.013 1.00 59.41 106 ALA A CA 1
ATOM 794 C C . ALA A 1 106 ? -7.740 6.932 48.249 1.00 59.41 106 ALA A C 1
ATOM 796 O O . ALA A 1 106 ? -7.773 5.704 48.355 1.00 59.41 106 ALA A O 1
ATOM 797 N N . ALA A 1 107 ? -7.286 7.784 49.178 1.00 49.09 107 ALA A N 1
ATOM 798 C CA . ALA A 1 107 ? -6.693 7.522 50.502 1.00 49.09 107 ALA A CA 1
ATOM 799 C C . ALA A 1 107 ? -5.157 7.540 50.572 1.00 49.09 107 ALA A C 1
ATOM 801 O O . ALA A 1 107 ? -4.500 6.638 50.011 1.00 49.09 107 ALA A O 1
#

Radius of gyration: 20.22 Å; chains: 1; bounding box: 46×19×71 Å

Sequence (107 aa):
FACIVATYATNLGSLIEVVNKFGSFFYGSLLGVFVLAIAVKRANARGAFFGLMFGVASVWVASNFTNIEFLWFNVVGCLVTVIAGYLISLTVPNEPTANTENAAPAA